Protein AF-A0A7J9JDU3-F1 (afdb_monomer)

Foldseek 3Di:
DCPPPDPDQWDADPVQQAIDGDPVNVVVVCVVVVVCVVRHNDHDVCVVVVCVVVVPDQDPDPPRDDPVNVVVVVVVCVVPDPDDDDDDDDDDDDDDDDDD

Radius of gyration: 19.66 Å; Cα contacts (8 Å, |Δi|>4): 43; chains: 1; bounding box: 53×50×38 Å

Structure (mmCIF, N/CA/C/O backbone):
data_AF-A0A7J9JDU3-F1
#
_entry.id   AF-A0A7J9JDU3-F1
#
loop_
_atom_site.group_PDB
_atom_site.id
_atom_site.type_symbol
_atom_site.label_atom_id
_atom_site.label_alt_id
_atom_site.label_comp_id
_atom_site.label_asym_id
_atom_site.label_entity_id
_atom_site.label_seq_id
_atom_site.pdbx_PDB_ins_code
_atom_site.Cartn_x
_atom_site.Cartn_y
_atom_site.Cartn_z
_atom_site.occupancy
_atom_site.B_iso_or_equiv
_atom_site.auth_seq_id
_atom_site.auth_comp_id
_atom_site.auth_asym_id
_atom_site.auth_atom_id
_atom_site.pdbx_PDB_model_num
ATOM 1 N N . MET A 1 1 ? -12.699 -12.188 -2.402 1.00 42.81 1 MET A N 1
ATOM 2 C CA . MET A 1 1 ? -11.507 -11.710 -3.132 1.00 42.81 1 MET A CA 1
ATOM 3 C C . MET A 1 1 ? -11.885 -10.467 -3.916 1.00 42.81 1 MET A C 1
ATOM 5 O O . MET A 1 1 ? -12.613 -10.575 -4.899 1.00 42.81 1 MET A O 1
ATOM 9 N N . LEU A 1 2 ? -11.453 -9.290 -3.465 1.00 45.03 2 LEU A N 1
ATOM 10 C CA . LEU A 1 2 ? -11.593 -8.058 -4.239 1.00 45.03 2 LEU A CA 1
ATOM 11 C C . LEU A 1 2 ? -10.486 -8.054 -5.299 1.00 45.03 2 LEU A C 1
ATOM 13 O O . LEU A 1 2 ? -9.409 -7.511 -5.089 1.00 45.03 2 LEU A O 1
ATOM 17 N N . LYS A 1 3 ? -10.726 -8.718 -6.435 1.00 52.25 3 LYS A N 1
ATOM 18 C CA . LYS A 1 3 ? -9.934 -8.451 -7.638 1.00 52.25 3 LYS A CA 1
ATOM 19 C C . LYS A 1 3 ? -10.330 -7.052 -8.091 1.00 52.25 3 LYS A C 1
ATOM 21 O O . LYS A 1 3 ? -11.426 -6.890 -8.626 1.00 52.25 3 LYS A O 1
ATOM 26 N N . GLY A 1 4 ? -9.486 -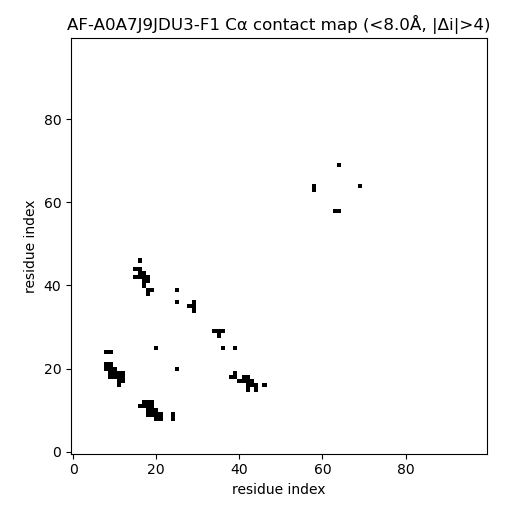6.062 -7.799 1.00 49.81 4 GLY A N 1
ATOM 27 C CA . GLY A 1 4 ? -9.657 -4.696 -8.287 1.00 49.81 4 GLY A CA 1
ATOM 28 C C . GLY A 1 4 ? -9.904 -4.743 -9.789 1.00 49.81 4 GLY A C 1
ATOM 29 O O . GLY A 1 4 ? -9.063 -5.216 -10.551 1.00 49.81 4 GLY A O 1
ATOM 30 N N . LYS A 1 5 ? -11.107 -4.347 -10.203 1.00 53.53 5 LYS A N 1
ATOM 31 C CA . LYS A 1 5 ? -11.525 -4.295 -11.605 1.00 53.53 5 LYS A CA 1
ATOM 32 C C . LYS A 1 5 ? -11.216 -2.910 -12.154 1.00 53.53 5 LYS A C 1
ATOM 34 O O . LYS A 1 5 ? -12.023 -2.306 -12.843 1.00 53.53 5 LYS A O 1
ATOM 39 N N . ASP A 1 6 ? -10.034 -2.405 -11.851 1.00 43.81 6 ASP A N 1
ATOM 40 C CA . ASP A 1 6 ? -9.611 -1.091 -12.287 1.00 43.81 6 ASP A CA 1
ATOM 41 C C . ASP A 1 6 ? -8.117 -1.214 -12.568 1.00 43.81 6 ASP A C 1
ATOM 43 O O . ASP A 1 6 ? -7.405 -1.897 -11.838 1.00 43.81 6 ASP A O 1
ATOM 47 N N . ASN A 1 7 ? -7.658 -0.593 -13.651 1.00 50.19 7 ASN A N 1
ATOM 48 C CA . ASN A 1 7 ? -6.310 -0.663 -14.227 1.00 50.19 7 ASN A CA 1
ATOM 49 C C . ASN A 1 7 ? -5.189 -0.096 -13.320 1.00 50.19 7 ASN A C 1
ATOM 51 O O . ASN A 1 7 ? -4.227 0.493 -13.811 1.00 50.19 7 ASN A O 1
ATOM 55 N N . SER A 1 8 ? -5.315 -0.222 -11.999 1.00 60.94 8 SER A N 1
ATOM 56 C CA . SER A 1 8 ? -4.258 0.065 -11.047 1.00 60.94 8 SER A CA 1
ATOM 57 C C . SER A 1 8 ? -3.132 -0.925 -11.286 1.00 60.94 8 SER A C 1
ATOM 59 O O . SER A 1 8 ? -3.297 -2.135 -11.165 1.00 60.94 8 SER A O 1
ATOM 61 N N . SER A 1 9 ? -1.966 -0.402 -11.631 1.00 82.62 9 SER A N 1
ATOM 62 C CA . SER A 1 9 ? -0.766 -1.186 -11.910 1.00 82.62 9 SER A CA 1
ATOM 63 C C . SER A 1 9 ? -0.186 -1.887 -10.663 1.00 82.62 9 SER A C 1
ATOM 65 O O . SER A 1 9 ? 0.883 -2.488 -10.735 1.00 82.62 9 SER A O 1
ATOM 67 N N . PHE A 1 10 ? -0.887 -1.801 -9.526 1.00 89.19 10 PHE A N 1
ATOM 68 C CA . PHE A 1 10 ? -0.561 -2.421 -8.247 1.00 89.19 10 PHE A CA 1
ATOM 69 C C . PHE A 1 10 ? -1.576 -3.504 -7.875 1.00 89.19 10 PHE A C 1
ATOM 71 O O . PHE A 1 10 ? -2.786 -3.314 -8.001 1.00 89.19 10 PHE A O 1
ATOM 78 N N . GLY A 1 11 ? -1.067 -4.613 -7.345 1.00 91.25 11 GLY A N 1
ATOM 79 C CA . GLY A 1 11 ? -1.831 -5.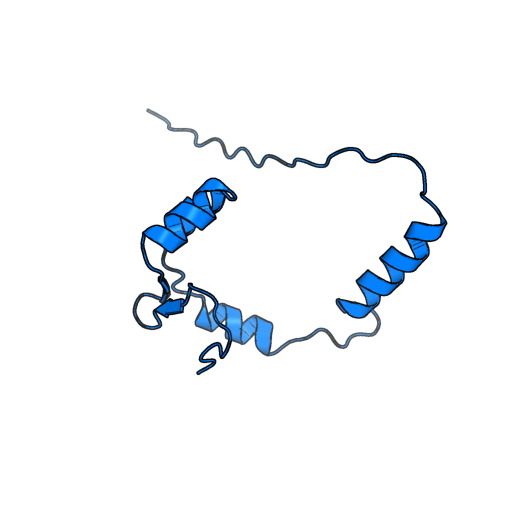718 -6.778 1.00 91.25 11 GLY A CA 1
ATOM 80 C C . GLY A 1 11 ? -1.428 -6.037 -5.338 1.00 91.25 11 GLY A C 1
ATOM 81 O O . GLY A 1 11 ? -0.559 -5.393 -4.747 1.00 91.25 11 GLY A O 1
ATOM 82 N N . TRP A 1 12 ? -2.072 -7.062 -4.784 1.00 92.69 12 TRP A N 1
ATOM 83 C CA . TRP A 1 12 ? -1.817 -7.594 -3.447 1.00 92.69 12 TRP A CA 1
ATOM 84 C C . TRP A 1 12 ? -1.423 -9.067 -3.540 1.00 92.69 12 TRP A C 1
ATOM 86 O O . TRP A 1 12 ? -2.134 -9.852 -4.171 1.00 92.69 12 TRP A O 1
ATOM 96 N N . ASP A 1 13 ? -0.306 -9.438 -2.921 1.00 91.88 13 ASP A N 1
ATOM 97 C CA . ASP A 1 13 ? 0.091 -10.833 -2.737 1.00 91.88 13 ASP A CA 1
ATOM 98 C C . ASP A 1 13 ? -0.450 -11.326 -1.390 1.00 91.88 13 ASP A C 1
ATOM 100 O O . ASP A 1 13 ? 0.010 -10.899 -0.333 1.00 91.88 13 ASP A O 1
ATOM 104 N N . GLU A 1 14 ? -1.443 -12.219 -1.429 1.00 91.06 14 GLU A N 1
ATOM 105 C CA . GLU A 1 14 ? -2.086 -12.769 -0.228 1.00 91.06 14 GLU A CA 1
ATOM 106 C C . GLU A 1 14 ? -1.137 -13.654 0.601 1.00 91.06 14 GLU A C 1
ATOM 108 O O . GLU A 1 14 ? -1.281 -13.718 1.821 1.00 91.06 14 GLU A O 1
ATOM 113 N N . HIS A 1 15 ? -0.158 -14.316 -0.025 1.00 90.56 15 HIS A N 1
ATOM 114 C CA . HIS A 1 15 ? 0.775 -15.208 0.669 1.00 90.56 15 HIS A CA 1
ATOM 115 C C . HIS A 1 15 ? 1.867 -14.415 1.387 1.00 90.56 15 HIS A C 1
ATOM 117 O O . HIS A 1 15 ? 2.191 -14.686 2.543 1.00 90.56 15 HIS A O 1
ATOM 123 N N . MET A 1 16 ? 2.434 -13.423 0.703 1.00 91.19 16 MET A N 1
ATOM 124 C CA . MET A 1 16 ? 3.469 -12.552 1.263 1.00 91.19 16 MET A CA 1
ATOM 125 C C . MET A 1 16 ? 2.889 -11.374 2.059 1.00 91.19 16 MET A C 1
ATOM 127 O O . MET A 1 16 ? 3.640 -10.669 2.736 1.00 91.19 16 MET A O 1
ATOM 131 N N . GLN A 1 17 ? 1.567 -11.173 1.997 1.00 94.00 17 GLN A N 1
ATOM 132 C CA . GLN A 1 17 ? 0.838 -10.068 2.625 1.00 94.00 17 GLN A CA 1
ATOM 133 C C . GLN A 1 17 ? 1.472 -8.714 2.274 1.00 94.00 17 GLN A C 1
ATOM 135 O O . GLN A 1 17 ? 1.815 -7.925 3.156 1.00 94.00 17 GLN A O 1
ATOM 140 N N . MET A 1 18 ? 1.706 -8.458 0.985 1.00 94.62 18 MET A N 1
ATOM 141 C CA . MET A 1 18 ? 2.403 -7.250 0.532 1.00 94.62 18 MET A CA 1
ATOM 142 C C . MET A 1 18 ? 1.890 -6.722 -0.807 1.00 94.62 18 MET A C 1
ATOM 144 O O . MET A 1 18 ? 1.253 -7.433 -1.584 1.00 94.62 18 MET A O 1
ATOM 148 N N . VAL A 1 19 ? 2.214 -5.460 -1.093 1.00 93.12 19 VAL A N 1
ATOM 149 C CA . VAL A 1 19 ? 1.887 -4.817 -2.369 1.00 93.12 19 VAL A CA 1
ATOM 150 C C . VAL A 1 19 ? 2.874 -5.272 -3.441 1.00 93.12 19 VAL A C 1
ATOM 152 O O . VAL A 1 19 ? 4.087 -5.172 -3.260 1.00 93.12 19 VAL A O 1
ATOM 155 N N . VAL A 1 20 ? 2.352 -5.720 -4.580 1.00 92.69 20 VAL A N 1
ATOM 156 C CA . VAL A 1 20 ? 3.146 -6.190 -5.722 1.00 92.69 20 VAL A CA 1
ATOM 157 C C . VAL A 1 20 ? 2.833 -5.374 -6.969 1.00 92.69 20 VAL A C 1
ATOM 159 O O . VAL A 1 20 ? 1.687 -5.019 -7.224 1.00 92.69 20 VAL A O 1
ATOM 162 N N . ALA A 1 21 ? 3.863 -5.052 -7.743 1.00 92.56 21 ALA A N 1
ATOM 163 C CA . ALA A 1 21 ? 3.752 -4.355 -9.020 1.00 92.56 21 ALA A CA 1
ATOM 164 C C . ALA A 1 21 ? 5.044 -4.543 -9.817 1.00 92.56 21 ALA A C 1
ATOM 166 O O . ALA A 1 21 ? 6.071 -4.930 -9.255 1.00 92.56 21 ALA A O 1
ATOM 167 N N . GLU A 1 22 ? 5.006 -4.226 -11.109 1.00 92.12 22 GLU A N 1
ATOM 168 C CA . GLU A 1 22 ? 6.211 -4.183 -11.934 1.00 92.12 22 GLU A CA 1
ATOM 169 C C . GLU A 1 22 ? 7.174 -3.079 -11.472 1.00 92.12 22 GLU A C 1
ATOM 171 O O . GLU A 1 22 ? 6.773 -2.023 -10.975 1.00 92.12 22 GLU A O 1
ATOM 176 N N . ASP A 1 23 ? 8.467 -3.283 -11.706 1.00 92.50 23 ASP A N 1
ATOM 177 C CA . ASP A 1 23 ? 9.506 -2.326 -11.323 1.00 92.50 23 ASP A CA 1
ATOM 178 C C . ASP A 1 23 ? 9.294 -0.941 -11.939 1.00 92.50 23 ASP A C 1
ATOM 180 O O . ASP A 1 23 ? 9.516 0.073 -11.278 1.00 92.50 23 ASP A O 1
ATOM 184 N N . VAL A 1 24 ? 8.827 -0.879 -13.189 1.00 92.25 24 VAL A N 1
ATOM 185 C CA . VAL A 1 24 ? 8.533 0.386 -13.881 1.00 92.25 24 VAL A CA 1
ATOM 186 C C . VAL A 1 24 ? 7.417 1.169 -13.188 1.00 92.25 24 VAL A C 1
ATOM 188 O O . VAL A 1 24 ? 7.505 2.392 -13.064 1.00 92.25 24 VAL A O 1
ATOM 191 N N . VAL A 1 25 ? 6.418 0.461 -12.659 1.00 92.00 25 VAL A N 1
ATOM 192 C CA . VAL A 1 25 ? 5.294 1.030 -11.911 1.00 92.00 25 VAL A CA 1
ATOM 193 C C . VAL A 1 25 ? 5.781 1.563 -10.568 1.00 92.00 25 VAL A C 1
ATOM 195 O O . VAL A 1 25 ? 5.522 2.721 -10.234 1.00 92.00 25 VAL A O 1
ATOM 198 N N . TRP A 1 26 ? 6.545 0.758 -9.823 1.00 93.19 26 TRP A N 1
ATOM 199 C CA . TRP A 1 26 ? 7.152 1.193 -8.565 1.00 93.19 26 TRP A CA 1
ATOM 200 C C . TRP A 1 26 ? 8.046 2.415 -8.763 1.00 93.19 26 TRP A C 1
ATOM 202 O O . TRP A 1 26 ? 7.923 3.384 -8.021 1.00 93.19 26 TRP A O 1
ATOM 212 N N . ASN A 1 27 ? 8.914 2.406 -9.774 1.00 93.06 27 ASN A N 1
ATOM 213 C CA . ASN A 1 27 ? 9.848 3.500 -10.029 1.00 93.06 27 ASN A CA 1
ATOM 214 C C . ASN A 1 27 ? 9.119 4.803 -10.394 1.00 93.06 27 ASN A C 1
ATOM 216 O O . ASN A 1 27 ? 9.468 5.860 -9.865 1.00 93.06 27 ASN A O 1
ATOM 220 N N . SER A 1 28 ? 8.081 4.731 -11.234 1.00 93.12 28 SER A N 1
ATOM 221 C CA . SER A 1 28 ? 7.238 5.887 -11.573 1.00 93.12 28 SER A CA 1
ATOM 222 C C . SER A 1 28 ? 6.464 6.421 -10.359 1.00 93.12 28 SER A C 1
ATOM 224 O O . SER A 1 28 ? 6.358 7.633 -10.147 1.00 93.12 28 SER A O 1
ATOM 226 N N . HIS A 1 29 ? 5.961 5.529 -9.506 1.00 90.75 29 HIS A N 1
ATOM 227 C CA . HIS A 1 29 ? 5.241 5.936 -8.305 1.00 90.75 29 HIS A CA 1
ATOM 228 C C . HIS A 1 29 ? 6.181 6.553 -7.255 1.00 90.75 29 HIS A C 1
ATOM 230 O O . HIS A 1 29 ? 5.893 7.614 -6.702 1.00 90.75 29 HIS A O 1
ATOM 236 N N . ILE A 1 30 ? 7.353 5.954 -7.031 1.00 94.56 30 ILE A N 1
ATOM 237 C CA . ILE A 1 30 ? 8.360 6.430 -6.070 1.00 94.56 30 ILE A CA 1
ATOM 238 C C . ILE A 1 30 ? 8.980 7.761 -6.518 1.00 94.56 30 ILE A C 1
ATOM 240 O O . ILE A 1 30 ? 9.317 8.586 -5.665 1.00 94.56 30 ILE A O 1
ATOM 244 N N . SER A 1 31 ? 9.105 8.019 -7.828 1.00 93.94 31 SER A N 1
ATOM 245 C CA . SER A 1 31 ? 9.668 9.286 -8.318 1.00 93.94 31 SER A CA 1
ATOM 246 C C . SER A 1 31 ? 8.831 10.499 -7.904 1.00 93.94 31 SER A C 1
ATOM 248 O O . SER A 1 31 ? 9.390 11.560 -7.631 1.00 93.94 31 SER A O 1
ATOM 250 N N . SER A 1 32 ? 7.508 10.336 -7.815 1.00 93.12 32 SER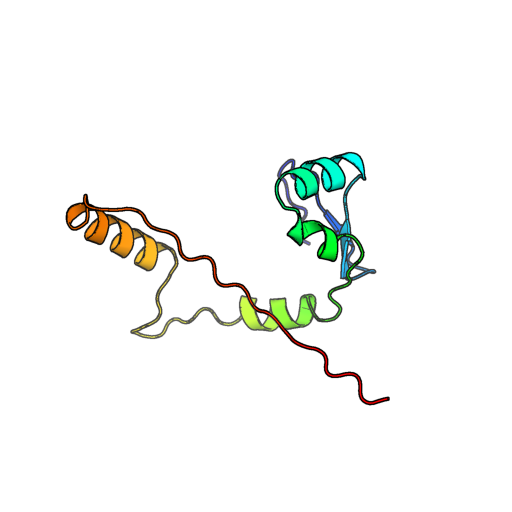 A N 1
ATOM 251 C CA . SER A 1 32 ? 6.584 11.356 -7.298 1.00 93.12 32 SER A CA 1
ATOM 252 C C . SER A 1 32 ? 6.349 11.233 -5.784 1.00 93.12 32 SER A C 1
ATOM 254 O O . SER A 1 32 ? 6.187 12.246 -5.105 1.00 93.12 32 SER A O 1
ATOM 256 N N . HIS A 1 33 ? 6.420 10.019 -5.228 1.00 91.06 33 HIS A N 1
ATOM 257 C CA . HIS A 1 33 ? 6.135 9.715 -3.824 1.00 91.06 33 HIS A CA 1
ATOM 258 C C . HIS A 1 33 ? 7.301 8.964 -3.174 1.00 91.06 33 HIS A C 1
ATOM 260 O O . HIS A 1 33 ? 7.224 7.769 -2.900 1.00 91.06 33 HIS A O 1
ATOM 266 N N . LYS A 1 34 ? 8.397 9.669 -2.869 1.00 92.56 34 LYS A N 1
ATOM 267 C CA . LYS A 1 34 ? 9.637 9.045 -2.357 1.00 92.56 34 LYS A CA 1
ATOM 268 C C . LYS A 1 34 ? 9.427 8.136 -1.138 1.00 92.56 34 LYS A C 1
ATOM 270 O O . LYS A 1 34 ? 10.078 7.102 -1.023 1.00 92.56 34 LYS A O 1
ATOM 275 N N . LYS A 1 35 ? 8.496 8.496 -0.246 1.00 92.75 35 LYS A N 1
ATOM 276 C CA . LYS A 1 35 ? 8.166 7.707 0.955 1.00 92.75 35 LYS A CA 1
ATOM 277 C C . LYS A 1 35 ? 7.507 6.363 0.628 1.00 92.75 35 LYS A C 1
ATOM 279 O O . LYS A 1 35 ? 7.583 5.457 1.447 1.00 92.75 35 LYS A O 1
ATOM 284 N N . ALA A 1 36 ? 6.915 6.200 -0.556 1.00 90.88 36 ALA A N 1
ATOM 285 C CA . ALA A 1 36 ? 6.298 4.943 -0.964 1.00 90.88 36 ALA A CA 1
ATOM 286 C C . ALA A 1 36 ? 7.323 3.812 -1.153 1.00 90.88 36 ALA A C 1
ATOM 288 O O . ALA A 1 36 ? 6.970 2.641 -1.046 1.00 90.88 36 ALA A O 1
ATOM 289 N N . GLY A 1 37 ? 8.601 4.148 -1.373 1.00 91.31 37 GLY A N 1
ATOM 290 C CA . GLY A 1 37 ? 9.661 3.159 -1.581 1.00 91.31 37 GLY A CA 1
ATOM 291 C C . GLY A 1 37 ? 9.848 2.198 -0.408 1.00 91.31 37 GLY A C 1
ATOM 292 O O . GLY A 1 37 ? 10.219 1.048 -0.628 1.00 91.31 37 GLY A O 1
ATOM 293 N N . GLN A 1 38 ? 9.517 2.623 0.817 1.00 93.25 38 GLN A N 1
ATOM 294 C CA . GLN A 1 38 ? 9.589 1.756 1.997 1.00 93.25 38 GLN A CA 1
ATOM 295 C C . GLN A 1 38 ? 8.617 0.571 1.921 1.00 93.25 38 GLN A C 1
ATOM 297 O O . GLN A 1 38 ? 8.872 -0.457 2.533 1.00 93.25 38 GLN A O 1
ATOM 302 N N . PHE A 1 39 ? 7.523 0.695 1.161 1.00 92.31 39 PHE A N 1
ATOM 303 C CA . PHE A 1 39 ? 6.478 -0.325 1.084 1.00 92.31 39 PHE A CA 1
ATOM 304 C C . PHE A 1 39 ? 6.751 -1.401 0.027 1.00 92.31 39 PHE A C 1
ATOM 306 O O . PHE A 1 39 ? 6.140 -2.462 0.083 1.00 92.31 39 PHE A O 1
ATOM 313 N N . ARG A 1 40 ? 7.686 -1.170 -0.908 1.00 91.38 40 ARG A N 1
ATOM 314 C CA . ARG A 1 40 ? 7.963 -2.083 -2.035 1.00 91.38 40 ARG A CA 1
ATOM 315 C C . ARG A 1 40 ? 8.383 -3.488 -1.601 1.00 91.38 40 ARG A C 1
ATOM 317 O O . ARG A 1 40 ? 8.091 -4.456 -2.290 1.00 91.38 40 ARG A O 1
ATOM 324 N N . HIS A 1 41 ? 9.072 -3.594 -0.471 1.00 91.75 41 HIS A N 1
ATOM 325 C CA . HIS A 1 41 ? 9.580 -4.861 0.059 1.00 91.75 41 HIS A CA 1
ATOM 326 C C . HIS A 1 41 ? 9.062 -5.142 1.474 1.00 91.75 41 HIS A C 1
ATOM 328 O O . HIS A 1 41 ? 9.671 -5.910 2.213 1.00 91.75 41 HIS A O 1
ATOM 334 N N . HIS A 1 42 ? 7.973 -4.481 1.873 1.00 93.50 42 HIS A N 1
ATOM 335 C CA . HIS A 1 42 ? 7.450 -4.566 3.230 1.00 93.50 42 HIS A CA 1
ATOM 336 C C . HIS A 1 42 ? 6.201 -5.443 3.268 1.00 93.50 42 HIS A C 1
ATOM 338 O O . HIS A 1 42 ? 5.224 -5.168 2.573 1.00 93.50 42 HIS A O 1
ATOM 344 N N . SER A 1 43 ? 6.221 -6.471 4.118 1.00 94.25 43 SER A N 1
ATOM 345 C CA . SER A 1 43 ? 5.054 -7.304 4.408 1.00 94.25 43 SER A CA 1
ATOM 346 C C . SER A 1 43 ? 4.215 -6.719 5.544 1.00 94.25 43 SER A C 1
ATOM 348 O O . SER A 1 43 ? 4.728 -6.101 6.477 1.00 94.25 43 SER A O 1
ATOM 350 N N . PHE A 1 44 ? 2.906 -6.914 5.475 1.00 93.56 44 PHE A N 1
ATOM 351 C CA . PHE A 1 44 ? 1.937 -6.469 6.468 1.00 93.56 44 PHE A CA 1
ATOM 352 C C . PHE A 1 44 ? 1.214 -7.686 7.040 1.00 93.56 44 PHE A C 1
ATOM 354 O O . PHE A 1 44 ? 0.045 -7.926 6.761 1.00 93.56 44 PHE A O 1
ATOM 361 N N . SER A 1 45 ? 1.903 -8.454 7.883 1.00 92.12 45 SER A N 1
ATOM 362 C CA . SER A 1 45 ? 1.420 -9.745 8.400 1.00 92.12 45 SER A CA 1
ATOM 363 C C . SER A 1 45 ? 0.083 -9.695 9.154 1.00 92.12 45 SER A C 1
ATOM 365 O O . SER A 1 45 ? -0.549 -10.727 9.358 1.00 92.12 45 SER A O 1
ATOM 367 N N . TYR A 1 46 ? -0.342 -8.511 9.598 1.00 92.12 46 TYR A N 1
ATOM 368 C CA . TYR A 1 46 ? -1.600 -8.302 10.319 1.00 92.12 46 TYR A CA 1
ATOM 369 C C . TYR A 1 46 ? -2.694 -7.663 9.459 1.00 92.12 46 TYR A C 1
ATOM 371 O O . TYR A 1 46 ? -3.737 -7.292 9.998 1.00 92.12 46 TYR A O 1
ATOM 379 N N . TYR A 1 47 ? -2.483 -7.516 8.149 1.00 90.88 47 TYR A N 1
ATOM 380 C CA . TYR A 1 47 ? -3.415 -6.819 7.264 1.00 90.88 47 TYR A CA 1
ATOM 381 C C . TYR A 1 47 ? -4.831 -7.403 7.329 1.00 90.88 47 TYR A C 1
ATOM 383 O O . TYR A 1 47 ? -5.790 -6.654 7.514 1.00 90.88 47 TYR A O 1
ATOM 391 N N . ASP A 1 48 ? -4.972 -8.727 7.283 1.00 87.75 48 ASP A N 1
ATOM 392 C CA . ASP A 1 48 ? -6.287 -9.380 7.335 1.00 87.75 48 ASP A CA 1
ATOM 393 C C . ASP A 1 48 ? -6.989 -9.194 8.691 1.00 87.75 48 ASP A C 1
ATOM 395 O O . ASP A 1 48 ? -8.201 -8.972 8.755 1.00 87.75 48 ASP A O 1
ATOM 399 N N . GLN A 1 49 ? -6.230 -9.223 9.790 1.00 90.50 49 GLN A N 1
ATOM 400 C CA . GLN A 1 49 ? -6.770 -9.016 11.138 1.00 90.50 49 GLN A CA 1
ATOM 401 C C . GLN A 1 49 ? -7.244 -7.574 11.322 1.00 90.50 49 GLN A C 1
ATOM 403 O O . GLN A 1 49 ? -8.359 -7.346 11.792 1.00 90.50 49 GLN A O 1
ATOM 408 N N . LEU A 1 50 ? -6.426 -6.606 10.898 1.00 88.19 50 LEU A N 1
ATOM 409 C CA . LEU A 1 50 ? -6.777 -5.189 10.937 1.00 88.19 50 LEU A CA 1
ATOM 410 C C . LEU A 1 50 ? -7.989 -4.921 10.050 1.00 88.19 50 LEU A C 1
ATOM 412 O O . LEU A 1 50 ? -8.961 -4.330 10.513 1.00 88.19 50 LEU A O 1
ATOM 416 N N . THR A 1 51 ? -7.991 -5.435 8.820 1.00 86.44 51 THR A N 1
ATOM 417 C CA . THR A 1 51 ? -9.144 -5.340 7.919 1.00 86.44 51 THR A CA 1
ATOM 418 C C . THR A 1 51 ? -10.398 -5.918 8.565 1.00 86.44 51 THR A C 1
ATOM 420 O O . THR A 1 51 ? -11.448 -5.290 8.498 1.00 86.44 51 THR A O 1
ATOM 423 N N . SER A 1 52 ? -10.321 -7.056 9.263 1.00 85.69 52 SER A N 1
ATOM 424 C CA . SER A 1 52 ? -11.487 -7.601 9.967 1.00 85.69 52 SER A CA 1
ATOM 425 C C . SER A 1 52 ? -11.969 -6.720 11.123 1.00 85.69 52 SER A C 1
ATOM 427 O O . SER A 1 52 ? -13.165 -6.760 11.416 1.00 85.69 52 SER A O 1
ATOM 429 N N . ILE A 1 53 ? -11.083 -6.006 11.817 1.00 86.81 53 ILE A N 1
ATOM 430 C CA . ILE A 1 53 ? -11.467 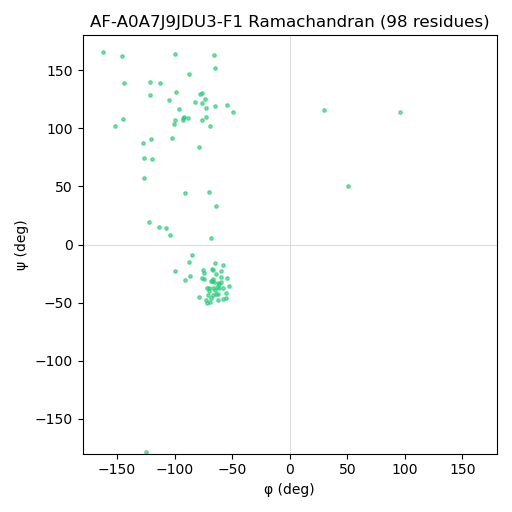-5.094 12.902 1.00 86.81 53 ILE A CA 1
ATOM 431 C C . ILE A 1 53 ? -12.149 -3.861 12.299 1.00 86.81 53 ILE A C 1
ATOM 433 O O . ILE A 1 53 ? -13.272 -3.532 12.674 1.00 86.81 53 ILE A O 1
ATOM 437 N N . TYR A 1 54 ? -11.521 -3.237 11.301 1.00 81.06 54 TYR A N 1
ATOM 438 C CA . TYR A 1 54 ? -12.013 -2.004 10.682 1.00 81.06 54 TYR A CA 1
ATOM 439 C C . TYR A 1 54 ? -13.221 -2.203 9.757 1.00 81.06 54 TYR A C 1
ATOM 441 O O . TYR A 1 54 ? -14.040 -1.300 9.628 1.00 81.06 54 TYR A O 1
ATOM 449 N N . ALA A 1 55 ? -13.372 -3.365 9.117 1.00 76.69 55 ALA A N 1
ATOM 450 C CA . ALA A 1 55 ? -14.513 -3.634 8.238 1.00 76.69 55 ALA A CA 1
ATOM 451 C C . ALA A 1 55 ? -15.808 -3.920 9.009 1.00 76.69 55 ALA A C 1
ATOM 453 O O . ALA A 1 55 ? -16.893 -3.800 8.441 1.00 76.69 55 ALA A O 1
ATOM 454 N N . LYS A 1 56 ? -15.709 -4.342 10.275 1.00 69.12 56 LYS A N 1
ATOM 455 C CA . LYS A 1 56 ? -16.874 -4.747 11.070 1.00 69.12 56 LYS A CA 1
ATOM 456 C C . LYS A 1 56 ? -17.551 -3.595 11.793 1.00 69.12 56 LYS A C 1
ATOM 458 O O . LYS A 1 56 ? -18.747 -3.697 12.036 1.00 69.12 56 LYS A O 1
ATOM 463 N N . ASP A 1 57 ? -16.821 -2.532 12.114 1.00 68.88 57 ASP A N 1
ATOM 464 C CA . ASP A 1 57 ? -17.326 -1.494 13.007 1.00 68.88 57 ASP A CA 1
ATOM 465 C C . ASP A 1 57 ? -17.194 -0.114 12.357 1.00 68.88 57 ASP A C 1
ATOM 467 O O . ASP A 1 57 ? -16.201 0.601 12.501 1.00 68.88 57 ASP A O 1
ATOM 471 N N . ARG A 1 58 ? -18.220 0.259 11.585 1.00 71.12 58 ARG A N 1
ATOM 472 C CA . ARG A 1 58 ? -18.446 1.661 11.237 1.00 71.12 58 ARG A CA 1
ATOM 473 C C . ARG A 1 58 ? -19.178 2.284 12.414 1.00 71.12 58 ARG A C 1
ATOM 475 O O . ARG A 1 58 ? -20.269 1.835 12.750 1.00 71.12 58 ARG A O 1
ATOM 482 N N . ALA A 1 59 ? -18.609 3.332 13.002 1.00 73.00 59 ALA A N 1
ATOM 483 C CA . ALA A 1 59 ? -19.301 4.086 14.034 1.00 73.00 59 ALA A CA 1
ATOM 484 C C . ALA A 1 59 ? -20.673 4.550 13.497 1.00 73.00 59 ALA A C 1
ATOM 486 O O . ALA A 1 59 ? -20.749 5.244 12.487 1.00 73.00 59 ALA A O 1
ATOM 487 N N . THR A 1 60 ? -21.754 4.126 14.153 1.00 74.50 60 THR A N 1
ATOM 488 C CA . THR A 1 60 ? -23.143 4.569 13.899 1.00 74.50 60 THR A CA 1
ATOM 489 C C . THR A 1 60 ? -23.713 5.364 15.076 1.00 74.50 60 THR A C 1
ATOM 491 O O . THR A 1 60 ? -24.922 5.543 15.194 1.00 74.50 60 THR A O 1
ATOM 494 N N . GLY A 1 61 ? -22.846 5.811 15.987 1.00 79.81 61 GLY A N 1
ATOM 495 C CA . GLY A 1 61 ? -23.230 6.659 17.110 1.00 79.81 61 GLY A CA 1
ATOM 496 C C . GLY A 1 61 ? -23.720 8.034 16.655 1.00 79.81 61 GLY A C 1
ATOM 497 O O . GLY A 1 61 ? -23.460 8.461 15.537 1.00 79.81 61 GLY A O 1
ATOM 498 N N . LYS A 1 62 ? -24.409 8.742 17.554 1.00 79.00 62 LYS A N 1
ATOM 499 C CA . LYS A 1 62 ? -24.958 10.087 17.313 1.00 79.00 62 LYS A CA 1
ATOM 500 C C . LYS A 1 62 ? -23.908 11.100 16.826 1.00 79.00 62 LYS A C 1
ATOM 502 O O . LYS A 1 62 ? -24.259 12.009 16.087 1.00 79.00 62 LYS A O 1
ATOM 507 N N . ASP A 1 63 ? -22.653 10.901 17.219 1.00 79.12 63 ASP A N 1
ATOM 508 C CA . ASP A 1 63 ? -21.513 11.757 16.876 1.00 79.12 63 ASP A CA 1
ATOM 509 C C . ASP A 1 63 ? -20.572 11.093 15.851 1.00 79.12 63 ASP A C 1
ATOM 511 O O . ASP A 1 63 ? -19.421 11.496 15.691 1.00 79.12 63 ASP A O 1
ATOM 515 N N . ALA A 1 64 ? -21.013 10.018 15.191 1.00 81.00 64 ALA A N 1
ATOM 516 C CA . ALA A 1 64 ? -20.212 9.367 14.169 1.00 81.00 64 ALA A CA 1
ATOM 517 C C . ALA A 1 64 ? -20.174 10.228 12.907 1.00 81.00 64 ALA A C 1
ATOM 519 O O . ALA A 1 64 ? -21.201 10.434 12.267 1.00 81.00 64 ALA A O 1
ATOM 520 N N . GLN A 1 65 ? -18.979 10.679 12.53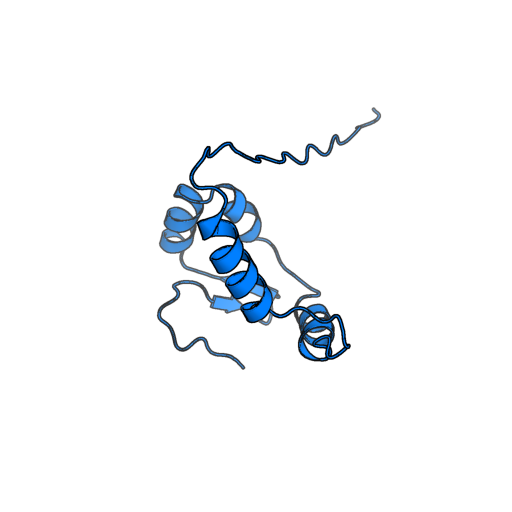8 1.00 77.81 65 GLN A N 1
ATOM 521 C CA . GLN A 1 65 ? -18.777 11.483 11.344 1.00 77.81 65 GLN A CA 1
ATOM 522 C C . GLN A 1 65 ? -18.278 10.615 10.192 1.00 77.81 65 GLN A C 1
ATOM 524 O O . GLN A 1 65 ? -17.358 9.799 10.319 1.00 77.81 65 GLN A O 1
ATOM 529 N N . THR A 1 66 ? -18.925 10.770 9.052 1.00 76.56 66 THR A N 1
ATOM 530 C CA . THR A 1 66 ? -18.617 10.075 7.814 1.00 76.56 66 THR A CA 1
ATOM 531 C C . THR A 1 66 ? -17.792 10.971 6.899 1.00 76.56 66 THR A C 1
ATOM 533 O O . THR A 1 66 ? -17.732 12.184 7.063 1.00 76.56 66 THR A O 1
ATOM 536 N N . THR A 1 67 ? -17.156 10.384 5.886 1.00 69.25 67 THR A N 1
ATOM 537 C CA . THR A 1 67 ? -16.420 11.162 4.877 1.00 69.25 67 THR A CA 1
ATOM 538 C C . THR A 1 67 ? -17.311 12.154 4.128 1.00 69.25 67 THR A C 1
ATOM 540 O O . THR A 1 67 ? -16.790 13.109 3.576 1.00 69.25 67 THR A O 1
ATOM 543 N N . ILE A 1 68 ? -18.628 11.927 4.091 1.00 75.12 68 ILE A N 1
ATOM 544 C CA . ILE A 1 68 ? -19.601 12.852 3.499 1.00 75.12 68 ILE A CA 1
ATOM 545 C C . ILE A 1 68 ? -19.764 14.064 4.418 1.00 75.12 68 ILE A C 1
ATOM 547 O O . ILE A 1 68 ? -19.611 15.191 3.964 1.00 75.12 68 ILE A O 1
ATOM 551 N N . ASP A 1 69 ? -19.944 13.822 5.717 1.00 76.19 69 ASP A N 1
ATOM 552 C CA . ASP A 1 69 ? -20.120 14.878 6.718 1.00 76.19 69 ASP A CA 1
ATOM 553 C C . ASP A 1 69 ? -18.890 15.804 6.806 1.00 76.19 69 ASP A C 1
ATOM 555 O O . ASP A 1 69 ? -19.029 17.004 7.013 1.00 76.19 69 ASP A O 1
ATOM 559 N N . ILE A 1 70 ? -17.678 15.267 6.611 1.00 76.88 70 ILE A N 1
ATOM 560 C CA . ILE A 1 70 ? -16.435 16.064 6.576 1.00 76.88 70 ILE A CA 1
ATOM 561 C C . ILE A 1 70 ? -16.361 16.929 5.304 1.00 76.88 70 ILE A C 1
ATOM 563 O O . ILE A 1 70 ? -15.872 18.054 5.347 1.00 76.88 70 ILE A O 1
ATOM 567 N N . VAL A 1 71 ? -16.826 16.420 4.158 1.00 76.00 71 VAL A N 1
ATOM 568 C CA . VAL A 1 71 ? -16.817 17.178 2.893 1.00 76.00 71 VAL A CA 1
ATOM 569 C C . VAL A 1 71 ? -17.838 18.315 2.934 1.00 76.00 71 VAL A C 1
ATOM 571 O O . VAL A 1 71 ? -17.516 19.422 2.513 1.00 76.00 71 VAL A O 1
ATOM 574 N N . GLU A 1 72 ? -19.023 18.080 3.503 1.00 73.44 72 GLU A N 1
ATOM 575 C CA . GLU A 1 72 ? -20.031 19.130 3.704 1.00 73.44 72 GLU A CA 1
ATOM 576 C C . GLU A 1 72 ? -19.527 20.251 4.630 1.00 73.44 72 GLU A C 1
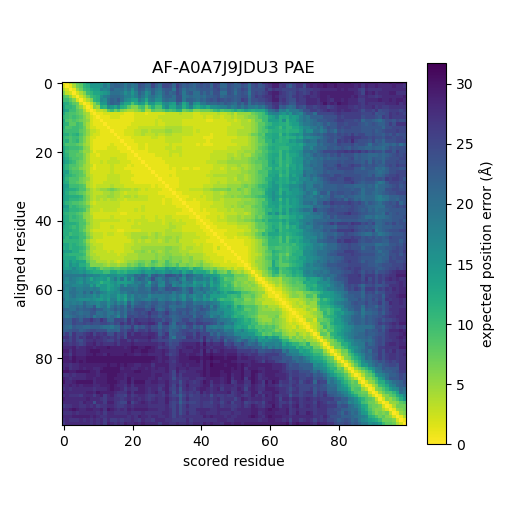ATOM 578 O O . GLU A 1 72 ? -19.789 21.428 4.375 1.00 73.44 72 GLU A O 1
ATOM 583 N N . GLU A 1 73 ? -18.757 19.911 5.668 1.00 72.50 73 GLU A N 1
ATOM 584 C CA . GLU A 1 73 ? -18.125 20.888 6.562 1.00 72.50 73 GLU A CA 1
ATOM 585 C C . GLU A 1 73 ? -17.057 21.723 5.835 1.00 72.50 73 GLU A C 1
ATOM 587 O O . GLU A 1 73 ? -17.057 22.950 5.936 1.00 72.50 73 GLU A O 1
ATOM 592 N N . ILE A 1 74 ? -16.210 21.088 5.016 1.00 72.38 74 ILE A N 1
ATOM 593 C CA . ILE A 1 74 ? -15.203 21.787 4.202 1.00 72.38 74 ILE A CA 1
ATOM 594 C C . ILE A 1 74 ? -15.870 22.740 3.197 1.00 72.38 74 ILE A C 1
ATOM 596 O O . ILE A 1 74 ? -15.424 23.878 3.038 1.00 72.38 74 ILE A O 1
ATOM 600 N N . ASP A 1 75 ? -16.9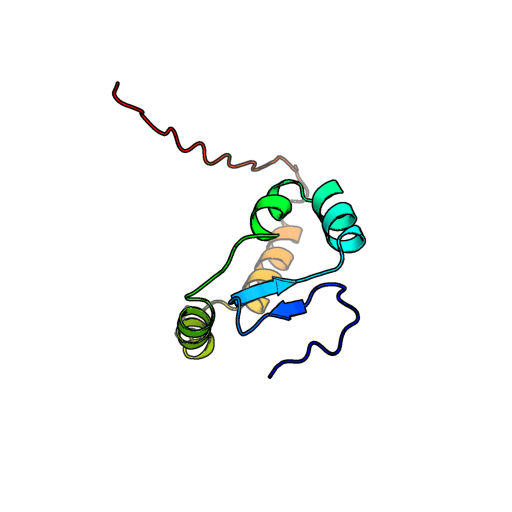55 22.326 2.542 1.00 65.12 75 ASP A N 1
ATOM 601 C CA . ASP A 1 75 ? -17.688 23.183 1.602 1.00 65.12 75 ASP A CA 1
ATOM 602 C C . ASP A 1 75 ? -18.402 24.354 2.304 1.00 65.12 75 ASP A C 1
ATOM 604 O O . ASP A 1 75 ? -18.490 25.451 1.740 1.00 65.12 75 ASP A O 1
ATOM 608 N N . ALA A 1 76 ? -18.843 24.168 3.552 1.00 61.31 76 ALA A N 1
ATOM 609 C CA . ALA A 1 76 ? -19.389 25.239 4.385 1.00 61.31 76 ALA A CA 1
ATOM 610 C C . ALA A 1 76 ? -18.306 26.229 4.868 1.00 61.31 76 ALA A C 1
ATOM 612 O O . ALA A 1 76 ? -18.547 27.440 4.902 1.00 61.31 76 ALA A O 1
ATOM 613 N N . GLU A 1 77 ? -17.100 25.751 5.190 1.00 55.97 77 GLU A N 1
ATOM 614 C CA . GLU A 1 77 ? -15.968 26.588 5.615 1.00 55.97 77 GLU A CA 1
ATOM 615 C C . GLU A 1 77 ? -15.285 27.330 4.451 1.00 55.97 77 GLU A C 1
ATOM 617 O O . GLU A 1 77 ? -14.808 28.456 4.628 1.00 55.97 77 GLU A O 1
ATOM 622 N N . ASN A 1 78 ? -15.308 26.777 3.233 1.00 52.62 78 ASN A N 1
ATOM 623 C CA . ASN A 1 78 ? -14.748 27.412 2.031 1.00 52.62 78 ASN A CA 1
ATOM 624 C C . ASN A 1 78 ? -15.477 28.707 1.614 1.00 52.62 78 ASN A C 1
ATOM 626 O O . ASN A 1 78 ? -14.925 29.512 0.859 1.00 52.62 78 ASN A O 1
ATOM 630 N N . VAL A 1 79 ? -16.685 28.963 2.132 1.00 51.59 79 VAL A N 1
ATOM 631 C CA . VAL A 1 79 ? -17.358 30.271 2.013 1.00 51.59 79 VAL A CA 1
ATOM 632 C C . VAL A 1 79 ? -16.728 31.323 2.944 1.00 51.59 79 VAL A C 1
ATOM 634 O O . VAL A 1 79 ? -16.791 32.519 2.649 1.00 51.59 79 VAL A O 1
ATOM 637 N N . ALA A 1 80 ? -16.076 30.916 4.039 1.00 53.56 80 ALA A N 1
ATOM 638 C CA . ALA A 1 80 ? -15.574 31.813 5.083 1.00 53.56 80 ALA A CA 1
ATOM 639 C C . ALA A 1 80 ? -14.070 32.144 4.988 1.00 53.56 80 ALA A C 1
ATOM 641 O O . ALA A 1 80 ? -13.6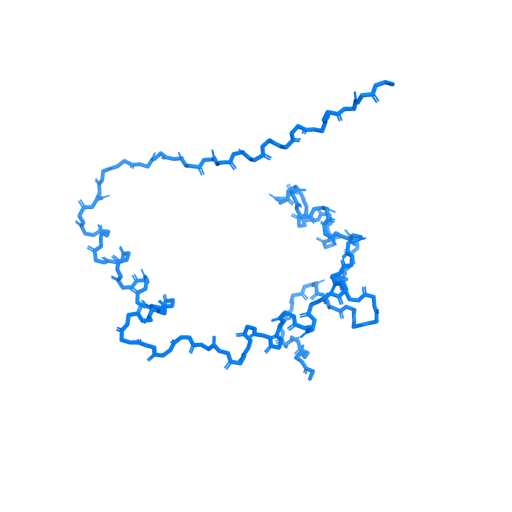52 33.197 5.478 1.00 53.56 80 ALA A O 1
ATOM 642 N N . THR A 1 81 ? -13.242 31.322 4.340 1.00 45.06 81 THR A N 1
ATOM 643 C CA . THR A 1 81 ? -11.777 31.526 4.308 1.00 45.06 81 THR A CA 1
ATOM 644 C C . THR A 1 81 ? -11.192 31.555 2.900 1.00 45.06 81 THR A C 1
ATOM 646 O O . THR A 1 81 ? -10.182 30.934 2.587 1.00 45.06 81 THR A O 1
ATOM 649 N N . ALA A 1 82 ? -11.699 32.470 2.076 1.00 49.44 82 ALA A N 1
ATOM 650 C CA . ALA A 1 82 ? -10.943 33.015 0.950 1.00 49.44 82 ALA A CA 1
ATOM 651 C C . ALA A 1 82 ? -9.781 33.933 1.406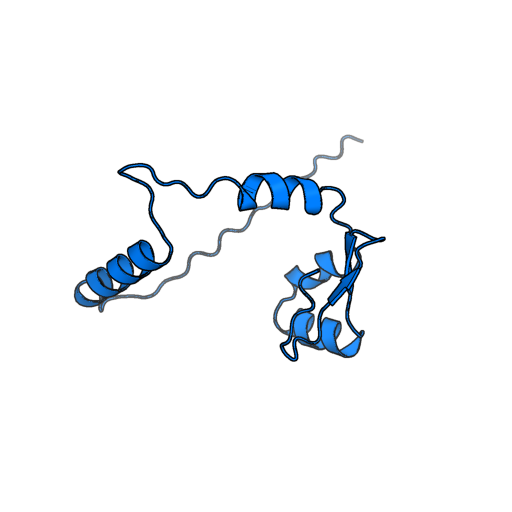 1.00 49.44 82 ALA A C 1
ATOM 653 O O . ALA A 1 82 ? -9.633 35.017 0.850 1.00 49.44 82 ALA A O 1
ATOM 654 N N . LYS A 1 83 ? -8.969 33.564 2.419 1.00 47.84 83 LYS A N 1
ATOM 655 C CA . LYS A 1 83 ? -7.708 34.260 2.778 1.00 47.84 83 LYS A CA 1
ATOM 656 C C . LYS A 1 83 ? -6.673 33.321 3.432 1.00 47.84 83 LYS A C 1
ATOM 658 O O . LYS A 1 83 ? -6.691 33.123 4.640 1.00 47.84 83 LYS A O 1
ATOM 663 N N . ASN A 1 84 ? -5.688 32.928 2.615 1.00 36.44 84 ASN A N 1
ATOM 664 C CA . ASN A 1 84 ? -4.310 32.481 2.916 1.00 36.44 84 ASN A CA 1
ATOM 665 C C . ASN A 1 84 ? -4.009 30.964 3.021 1.00 36.44 84 ASN A C 1
ATOM 667 O O . ASN A 1 84 ? -4.384 30.326 3.999 1.00 36.44 84 ASN A O 1
ATOM 671 N N . PRO A 1 85 ? -3.193 30.414 2.091 1.00 46.38 85 PRO A N 1
ATOM 672 C CA . PRO A 1 85 ? -2.678 29.048 2.142 1.00 46.38 85 PRO A CA 1
ATOM 673 C C . PRO A 1 85 ? -1.268 29.014 2.751 1.00 46.38 85 PRO A C 1
ATOM 675 O O . PRO A 1 85 ? -0.343 29.563 2.151 1.00 46.38 85 PRO A O 1
ATOM 678 N N . LYS A 1 86 ? -1.064 28.359 3.903 1.00 40.03 86 LYS A N 1
ATOM 679 C CA . LYS A 1 86 ? 0.284 27.969 4.368 1.00 40.03 86 LYS A CA 1
ATOM 680 C C . LYS A 1 86 ? 0.285 26.629 5.107 1.00 40.03 86 LYS A C 1
ATOM 682 O O . LYS A 1 86 ? -0.191 26.522 6.226 1.00 40.03 86 LYS A O 1
ATOM 687 N N . GLU A 1 87 ? 0.846 25.650 4.400 1.00 46.69 87 GLU A N 1
ATOM 688 C CA . GLU A 1 87 ? 1.726 24.560 4.841 1.00 46.69 87 GLU A CA 1
ATOM 689 C C . GLU A 1 87 ? 1.594 24.013 6.274 1.00 46.69 87 GLU A C 1
ATOM 691 O O . GLU A 1 87 ? 2.018 24.641 7.239 1.00 46.69 87 GLU A O 1
ATOM 696 N N . LEU A 1 88 ? 1.197 22.740 6.380 1.00 39.28 88 LEU A N 1
ATOM 697 C CA . LEU A 1 88 ? 1.503 21.888 7.532 1.00 39.28 88 LEU A CA 1
ATOM 698 C C . LEU A 1 88 ? 2.297 20.662 7.063 1.00 39.28 88 LEU A C 1
ATOM 700 O O . LEU A 1 88 ? 1.751 19.626 6.690 1.00 39.28 88 LEU A O 1
ATOM 704 N N . ARG A 1 89 ? 3.626 20.804 7.074 1.00 46.72 89 ARG A N 1
ATOM 705 C CA . ARG A 1 89 ? 4.581 19.692 7.054 1.00 46.72 89 ARG A CA 1
ATOM 706 C C . ARG A 1 89 ? 4.832 19.289 8.505 1.00 46.72 89 ARG A C 1
ATOM 708 O O . ARG A 1 89 ? 5.513 20.015 9.216 1.00 46.72 89 ARG A O 1
ATOM 715 N N . ASN A 1 90 ? 4.336 18.128 8.923 1.00 39.28 90 ASN A N 1
ATOM 716 C CA . ASN A 1 90 ? 4.762 17.512 10.178 1.00 39.28 90 ASN A CA 1
ATOM 717 C C . ASN A 1 90 ? 5.782 16.408 9.873 1.00 39.28 90 ASN A C 1
ATOM 719 O O . ASN A 1 90 ? 5.438 15.327 9.392 1.00 39.28 90 ASN A O 1
ATOM 723 N N . ASP A 1 91 ? 7.055 16.723 10.119 1.00 42.56 91 ASP A N 1
ATOM 724 C CA . ASP A 1 91 ? 8.145 15.754 10.207 1.00 42.56 91 ASP A CA 1
ATOM 725 C C . ASP A 1 91 ? 8.025 14.988 11.533 1.00 42.56 91 ASP A C 1
ATOM 727 O O . ASP A 1 91 ? 7.989 15.577 12.613 1.00 42.56 91 ASP A O 1
ATOM 731 N N . HIS A 1 92 ? 7.975 13.658 11.470 1.00 49.34 92 HIS A N 1
ATOM 732 C CA . HIS A 1 92 ? 8.172 12.798 12.636 1.00 49.34 92 HIS A CA 1
ATOM 733 C C . HIS A 1 92 ? 9.586 12.232 12.582 1.00 49.34 92 HIS A C 1
ATOM 735 O O . HIS A 1 92 ? 9.874 11.224 11.941 1.00 49.34 92 HIS A O 1
ATOM 741 N N . ARG A 1 93 ? 10.479 12.979 13.230 1.00 53.06 93 ARG A N 1
ATOM 742 C CA . ARG A 1 93 ? 11.860 12.626 13.542 1.00 53.06 93 ARG A CA 1
ATOM 743 C C . ARG A 1 93 ? 11.841 11.647 14.717 1.00 53.06 93 ARG A C 1
ATOM 745 O O . ARG A 1 93 ? 11.568 12.053 15.840 1.00 53.06 93 ARG A O 1
ATOM 752 N N . CYS A 1 94 ? 12.118 10.372 14.466 1.00 46.16 94 CYS A N 1
ATOM 753 C CA . CYS A 1 94 ? 12.368 9.395 15.524 1.00 46.16 94 CYS A CA 1
ATOM 754 C C . CYS A 1 94 ? 13.883 9.212 15.653 1.00 46.16 94 CYS A C 1
ATOM 756 O O . CYS A 1 94 ? 14.525 8.654 14.766 1.00 46.16 94 CYS A O 1
ATOM 758 N N . GLU A 1 95 ? 14.456 9.741 16.733 1.00 40.53 95 GLU A N 1
ATOM 759 C CA . GLU A 1 95 ? 15.859 9.538 17.092 1.00 40.53 95 GLU A CA 1
ATOM 760 C C . GLU A 1 95 ? 16.030 8.129 17.675 1.00 40.53 95 GLU A C 1
ATOM 762 O O . GLU A 1 95 ? 15.371 7.766 18.648 1.00 40.53 95 GLU A O 1
ATOM 767 N N . ALA A 1 96 ? 16.898 7.320 17.065 1.00 45.84 96 ALA A N 1
ATOM 768 C CA . ALA A 1 96 ? 17.368 6.073 17.653 1.00 45.84 96 ALA A CA 1
ATOM 769 C C . ALA A 1 96 ? 18.667 6.362 18.411 1.00 45.84 96 ALA A C 1
ATOM 771 O O . ALA A 1 96 ? 19.718 6.590 17.812 1.00 45.84 96 ALA A O 1
ATOM 772 N N . ASN A 1 97 ? 18.580 6.360 19.737 1.00 45.94 97 ASN A N 1
ATOM 773 C CA . ASN A 1 97 ? 19.738 6.405 20.618 1.00 45.94 97 ASN A CA 1
ATOM 774 C C . ASN A 1 97 ? 20.420 5.030 20.556 1.00 45.94 97 ASN A C 1
ATOM 776 O O . ASN A 1 97 ? 19.864 4.047 21.042 1.00 45.94 97 ASN A O 1
ATOM 780 N N . VAL A 1 98 ? 21.604 4.948 19.951 1.00 48.09 98 VAL A N 1
ATOM 781 C CA . VAL A 1 98 ? 22.486 3.780 20.073 1.00 48.09 98 VAL A CA 1
ATOM 782 C C . VAL A 1 98 ? 23.433 4.060 21.236 1.00 48.09 98 VAL A C 1
ATOM 784 O O . VAL A 1 98 ? 24.291 4.935 21.137 1.00 48.09 98 VAL A O 1
ATOM 787 N N . SER A 1 99 ? 23.253 3.358 22.355 1.00 48.06 99 SER A N 1
ATOM 788 C CA . SER A 1 99 ? 24.293 3.258 23.382 1.00 48.06 99 SER A CA 1
ATOM 789 C C . SER A 1 99 ? 25.362 2.272 22.904 1.00 48.06 99 SER A C 1
ATOM 791 O O . SER A 1 99 ? 25.022 1.191 22.425 1.00 48.06 99 SER A O 1
ATOM 793 N N . LEU A 1 100 ? 26.620 2.716 22.991 1.00 53.53 100 LEU A N 1
ATOM 794 C CA . LEU A 1 100 ? 27.854 2.018 22.616 1.00 53.53 100 LEU A CA 1
ATOM 795 C C . LEU A 1 100 ? 28.110 0.772 23.475 1.00 53.53 100 LEU A C 1
ATOM 797 O O . LEU A 1 100 ? 27.861 0.860 24.699 1.00 53.53 100 LEU A O 1
#

Mean predicted aligned error: 16.1 Å

pLDDT: mean 73.45, std 19.45, range [36.44, 94.62]

Secondary structure (DSSP, 8-state):
-----S--SEEEETTTTEEEE-HHHHHHHHHH-GGGGGGTT---TTHHHHHHHHHH----STTPPPHHHHHHHHHHHTTT--S-----------------

Organism: NCBI:txid34283

Solvent-accessible surface area (backbone atoms only — not comparable to full-atom values): 6720 Å² total; per-residue (Å²): 133,88,73,75,91,55,94,61,72,61,49,74,38,81,87,66,31,27,57,42,59,53,68,70,52,52,51,58,49,27,74,80,36,64,76,56,56,68,47,65,84,41,62,43,92,55,50,69,61,50,48,57,56,60,73,72,59,74,76,82,53,99,84,48,79,47,79,63,57,53,50,56,50,51,61,60,47,60,77,74,59,90,71,84,92,79,88,87,85,85,83,86,85,79,84,80,84,78,83,132

Sequence (100 aa):
MLKGKDNSSFGWDEHMQMVVAEDVVWNSHISSHKKAGQFRHHSFSYYDQLTSIYAKDRATGKDAQTTIDIVEEIDAENVATAKNPKELRNDHRCEANVSL